Protein AF-A0A2R5EV84-F1 (afdb_monomer_lite)

pLDDT: mean 82.68, std 12.86, range [50.16, 97.56]

InterPro domains:
  IPR026893 Tyrosine/serine-protein phosphatase Iph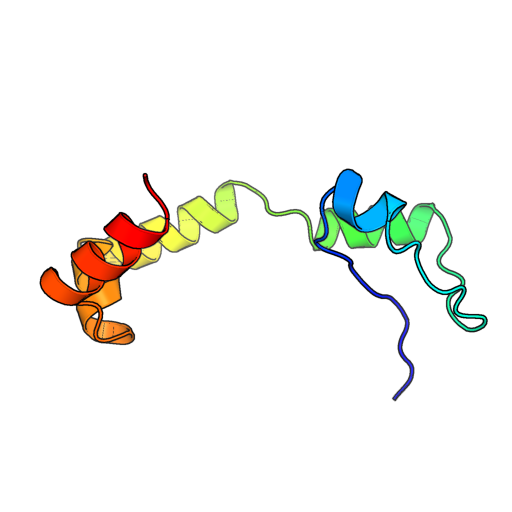P-type [PF13350] (36-84)
  IPR029021 Protein-tyrosine phosphatase-like [G3DSA:3.90.190.10] (27-85)
  IPR029021 Protein-tyrosine phosphatase-like [SSF52799] (24-84)

Radius of gyration: 19.22 Å; chains: 1; bounding box: 33×31×49 Å

Organism: NCBI:txid171404

Secondary structure (DSSP, 8-state):
-----------HHHHHHSPPP--TT----HHHHHHHHHHH---HHHHHHHHHHHHHHHSSHHHHHHHHH---HHHHHHHHHHH--

Foldseek 3Di:
DQDADDDDPDDPVRCVVPPDDDDPRHDQDPVNVVVVCVVPPDDPVVVVVVQVVCCVPQVDPQRVCCVVPVCHPVNVVVVCVVPVD

Structure (mmCIF, N/CA/C/O backbone):
data_AF-A0A2R5EV84-F1
#
_entry.id   AF-A0A2R5EV84-F1
#
loop_
_atom_site.group_PDB
_atom_site.id
_atom_site.type_symbol
_atom_site.label_atom_id
_atom_site.label_alt_id
_atom_site.label_comp_id
_atom_site.label_asym_id
_atom_site.label_entity_id
_atom_site.label_seq_id
_atom_site.pdbx_PDB_ins_code
_atom_site.Cartn_x
_atom_site.Cartn_y
_atom_site.Cartn_z
_atom_site.occupancy
_atom_site.B_iso_or_equiv
_atom_site.auth_seq_id
_atom_site.auth_comp_id
_atom_site.auth_asym_id
_atom_site.auth_atom_id
_atom_site.pdbx_PDB_model_num
ATOM 1 N N . MET A 1 1 ? -3.184 14.201 -27.198 1.00 50.16 1 MET A N 1
ATOM 2 C CA . MET A 1 1 ? -2.711 13.208 -26.210 1.00 50.16 1 MET A CA 1
ATOM 3 C C . MET A 1 1 ? -2.252 11.979 -26.985 1.00 50.16 1 MET A C 1
ATOM 5 O O . MET A 1 1 ? -3.031 11.491 -27.790 1.00 50.16 1 MET A O 1
ATOM 9 N N . LYS A 1 2 ? -0.986 11.563 -26.851 1.00 65.38 2 LYS A N 1
ATOM 10 C CA . LYS A 1 2 ? -0.401 10.409 -27.561 1.00 65.38 2 LYS A CA 1
ATOM 11 C C . LYS A 1 2 ? -0.129 9.327 -26.514 1.00 65.38 2 LYS A C 1
ATOM 13 O O . LYS A 1 2 ? 0.652 9.579 -25.606 1.00 65.38 2 LYS A O 1
ATOM 18 N N . ILE A 1 3 ? -0.823 8.193 -26.592 1.00 60.50 3 ILE A N 1
ATOM 19 C CA . ILE A 1 3 ? -0.617 7.053 -25.685 1.00 60.50 3 ILE A CA 1
ATOM 20 C C . ILE A 1 3 ? 0.623 6.297 -26.170 1.00 60.50 3 ILE A C 1
ATOM 22 O O . ILE A 1 3 ? 0.718 6.000 -27.360 1.00 60.50 3 ILE A O 1
ATOM 26 N N . THR A 1 4 ? 1.581 6.041 -25.277 1.00 57.50 4 THR A N 1
ATOM 27 C CA . THR A 1 4 ? 2.877 5.425 -25.619 1.00 57.50 4 THR A CA 1
ATOM 28 C C . THR A 1 4 ? 3.090 4.049 -25.001 1.00 57.50 4 THR A C 1
ATOM 30 O O . THR A 1 4 ? 3.933 3.325 -25.507 1.00 57.50 4 THR A O 1
ATOM 33 N N . ALA A 1 5 ? 2.344 3.686 -23.956 1.00 63.06 5 ALA A N 1
ATOM 34 C CA . ALA A 1 5 ? 2.409 2.385 -23.293 1.00 63.06 5 ALA A CA 1
ATOM 35 C C . ALA A 1 5 ? 1.045 2.037 -22.674 1.00 63.06 5 ALA A C 1
ATOM 37 O O . ALA A 1 5 ? 0.313 2.938 -22.254 1.00 63.06 5 ALA A O 1
ATOM 38 N N . ILE A 1 6 ? 0.722 0.744 -22.620 1.00 65.38 6 ILE A N 1
ATOM 39 C CA . ILE A 1 6 ? -0.415 0.182 -21.883 1.00 65.38 6 ILE A CA 1
ATOM 40 C C . ILE A 1 6 ? 0.152 -0.918 -20.992 1.00 65.38 6 ILE A C 1
ATOM 42 O O . ILE A 1 6 ? 0.843 -1.801 -21.489 1.00 65.38 6 ILE A O 1
ATOM 46 N N . PHE A 1 7 ? -0.105 -0.823 -19.688 1.00 69.31 7 PHE A N 1
ATOM 47 C CA . PHE A 1 7 ? 0.296 -1.830 -18.712 1.00 69.31 7 PHE A CA 1
ATOM 48 C C . PHE A 1 7 ? -0.919 -2.656 -18.338 1.00 69.31 7 PHE A C 1
ATOM 50 O O . PHE A 1 7 ? -1.948 -2.109 -17.933 1.00 69.31 7 PHE A O 1
ATOM 57 N N . ASP A 1 8 ? -0.777 -3.960 -18.494 1.00 74.00 8 ASP A N 1
ATOM 58 C CA . ASP A 1 8 ? -1.801 -4.930 -18.183 1.00 74.00 8 ASP A CA 1
ATOM 59 C C . ASP A 1 8 ? -1.453 -5.654 -16.878 1.00 74.00 8 ASP A C 1
ATOM 61 O O . ASP A 1 8 ? -0.321 -6.093 -16.686 1.00 74.00 8 ASP A O 1
ATOM 65 N N . TYR A 1 9 ? -2.421 -5.717 -15.964 1.00 74.06 9 TYR A N 1
ATOM 66 C CA . TYR A 1 9 ? -2.285 -6.337 -14.640 1.00 74.06 9 TYR A CA 1
ATOM 67 C C . TYR A 1 9 ? -3.006 -7.689 -14.548 1.00 74.06 9 TYR A C 1
ATOM 69 O O . TYR A 1 9 ? -3.129 -8.233 -13.450 1.00 74.06 9 TYR A O 1
ATOM 77 N N . ARG A 1 10 ? -3.515 -8.203 -15.673 1.00 83.12 10 ARG A N 1
ATOM 78 C CA . ARG A 1 10 ? -4.121 -9.533 -15.766 1.00 83.12 10 ARG A CA 1
ATOM 79 C C . ARG A 1 10 ? -3.100 -10.628 -15.469 1.00 83.12 10 ARG A C 1
ATOM 81 O O . ARG A 1 10 ? -1.910 -10.472 -15.741 1.00 83.12 10 ARG A O 1
ATOM 88 N N . ASP A 1 11 ? -3.576 -11.737 -14.914 1.00 81.31 11 ASP A N 1
ATOM 89 C CA . ASP A 1 11 ? -2.758 -12.942 -14.771 1.00 81.31 11 ASP A CA 1
ATOM 90 C C . ASP A 1 11 ? -2.606 -13.702 -16.107 1.00 81.31 11 ASP A C 1
ATOM 92 O O . ASP A 1 11 ? -3.278 -13.403 -17.100 1.00 81.31 11 ASP A O 1
ATOM 96 N N . ASP A 1 12 ? -1.722 -14.707 -16.136 1.00 83.25 12 ASP A N 1
ATOM 97 C CA . ASP A 1 12 ? -1.434 -15.490 -17.346 1.00 83.25 12 ASP A CA 1
ATOM 98 C C . ASP A 1 12 ? -2.707 -16.124 -17.950 1.00 83.25 12 ASP A C 1
ATOM 100 O O . ASP A 1 12 ? -2.878 -16.153 -19.170 1.00 83.25 12 ASP A O 1
ATOM 104 N N . GLN A 1 13 ? -3.647 -16.590 -17.115 1.00 82.31 13 GLN A N 1
ATOM 105 C CA . GLN A 1 13 ? -4.881 -17.228 -17.590 1.00 82.31 13 GLN A CA 1
ATOM 106 C C . GLN A 1 13 ? -5.871 -16.218 -18.179 1.00 82.31 13 GLN A C 1
ATOM 108 O O . GLN A 1 13 ? -6.609 -16.534 -19.119 1.00 82.31 13 GLN A O 1
ATOM 113 N N . GLU A 1 14 ? -5.952 -15.025 -17.599 1.00 82.38 14 GLU A N 1
ATOM 114 C CA . GLU A 1 14 ? -6.776 -13.924 -18.090 1.00 82.38 14 GLU A CA 1
ATOM 115 C C . GLU A 1 14 ? -6.242 -13.380 -19.422 1.00 82.38 14 GLU A C 1
ATOM 117 O O . GLU A 1 14 ? -7.031 -13.144 -20.344 1.00 82.38 14 GLU A O 1
ATOM 122 N N . ALA A 1 15 ? -4.918 -13.254 -19.549 1.00 81.56 15 ALA A N 1
ATOM 123 C CA . ALA A 1 15 ? -4.244 -12.805 -20.764 1.00 81.56 15 ALA A CA 1
ATOM 124 C C . ALA A 1 15 ? -4.407 -13.804 -21.924 1.00 81.56 15 ALA A C 1
ATOM 126 O O . ALA A 1 15 ? -4.707 -13.405 -23.049 1.00 81.56 15 ALA A O 1
ATOM 127 N N . GLU A 1 16 ? -4.307 -15.111 -21.660 1.00 84.69 16 GLU A N 1
ATOM 128 C CA . GLU A 1 16 ? -4.540 -16.151 -22.675 1.00 84.69 16 GLU A CA 1
ATOM 129 C C . GLU A 1 16 ? -5.970 -16.121 -23.234 1.00 84.69 16 GLU A C 1
ATOM 131 O O . GLU A 1 16 ? -6.189 -16.295 -24.436 1.00 84.69 16 GLU A O 1
ATOM 136 N N . LYS A 1 17 ? -6.965 -15.895 -22.367 1.00 87.12 17 LYS A N 1
ATOM 137 C CA . LYS A 1 17 ? -8.381 -15.833 -22.768 1.00 87.12 17 LYS A CA 1
ATOM 138 C C . LYS A 1 17 ? -8.726 -14.541 -23.501 1.00 87.12 17 LYS A C 1
ATOM 140 O O . LYS A 1 17 ? -9.686 -14.524 -24.273 1.00 87.12 17 LYS A O 1
ATOM 145 N N . GLN A 1 18 ? -7.994 -13.464 -23.234 1.00 82.12 18 GLN A N 1
ATOM 146 C CA . GLN A 1 18 ? -8.213 -12.147 -23.820 1.00 82.12 18 GLN A CA 1
ATOM 147 C C . GLN A 1 18 ? -6.873 -11.549 -24.266 1.00 82.12 18 GLN A C 1
ATOM 149 O O . GLN A 1 18 ? -6.346 -10.668 -23.590 1.00 82.12 18 GLN A O 1
ATOM 154 N N . PRO A 1 19 ? -6.316 -12.005 -25.399 1.00 77.56 19 PRO A N 1
ATOM 155 C CA . PRO A 1 19 ? -5.004 -11.558 -25.843 1.00 77.56 19 PRO A CA 1
ATOM 156 C C . PRO A 1 19 ? -4.985 -10.053 -26.117 1.00 77.56 19 PRO A C 1
ATOM 158 O O . PRO A 1 19 ? -6.005 -9.456 -26.479 1.00 77.56 19 PRO A O 1
ATOM 161 N N . ASP A 1 20 ? -3.806 -9.451 -25.968 1.00 72.19 20 ASP A N 1
ATOM 162 C CA . ASP A 1 20 ? -3.634 -8.017 -26.166 1.00 72.19 20 ASP A CA 1
ATOM 163 C C . ASP A 1 20 ? -4.035 -7.579 -27.581 1.00 72.19 20 ASP A C 1
ATOM 165 O O . ASP A 1 20 ? -3.634 -8.195 -28.578 1.00 72.19 20 ASP A O 1
ATOM 169 N N . PRO A 1 21 ? -4.807 -6.487 -27.710 1.00 74.06 21 PRO A N 1
ATOM 170 C CA . PRO A 1 21 ? -5.078 -5.909 -29.011 1.00 74.06 21 PRO A CA 1
ATOM 171 C C . PRO A 1 21 ? -3.787 -5.320 -29.593 1.00 74.06 21 PRO A C 1
ATOM 173 O O . PRO A 1 21 ? -3.077 -4.557 -28.939 1.00 74.06 21 PRO A O 1
ATOM 176 N N . VAL A 1 22 ? -3.504 -5.612 -30.864 1.00 69.38 22 VAL A N 1
ATOM 177 C CA . VAL A 1 22 ? -2.374 -4.998 -31.577 1.00 69.38 22 VAL A CA 1
ATOM 178 C C . VAL A 1 22 ? -2.657 -3.506 -31.771 1.00 69.38 22 VAL A C 1
ATOM 180 O O . VAL A 1 22 ? -3.580 -3.138 -32.499 1.00 69.38 22 VAL A O 1
ATOM 183 N N . ILE A 1 23 ? -1.859 -2.635 -31.145 1.00 68.44 23 ILE A N 1
ATOM 184 C CA . ILE A 1 23 ? -1.982 -1.175 -31.279 1.00 68.44 23 ILE A CA 1
ATOM 185 C C . ILE A 1 23 ? -0.884 -0.655 -32.222 1.00 68.44 23 ILE A C 1
ATOM 187 O O . ILE A 1 23 ? 0.275 -0.574 -31.818 1.00 68.44 23 ILE A O 1
ATOM 191 N N . PRO A 1 24 ? -1.215 -0.222 -33.456 1.00 64.50 24 PRO A N 1
ATOM 192 C CA . PRO A 1 24 ? -0.222 0.119 -34.487 1.00 64.50 24 PRO A CA 1
ATOM 193 C C . PRO A 1 24 ? 0.726 1.281 -34.145 1.00 64.50 24 PRO A C 1
ATOM 195 O O . PRO A 1 24 ? 1.737 1.470 -34.814 1.00 64.50 24 PRO A O 1
ATOM 198 N N . ALA A 1 25 ? 0.380 2.108 -33.155 1.00 64.56 25 ALA A N 1
ATOM 199 C CA . ALA A 1 25 ? 1.114 3.324 -32.800 1.00 64.56 25 ALA A CA 1
ATOM 200 C C . ALA A 1 25 ? 2.140 3.132 -31.667 1.00 64.56 25 ALA A C 1
ATOM 202 O O . ALA A 1 25 ? 2.849 4.084 -31.330 1.00 64.56 25 ALA A O 1
ATOM 203 N N . VAL A 1 26 ? 2.203 1.939 -31.070 1.00 60.41 26 VAL A N 1
ATOM 204 C CA . VAL A 1 26 ? 3.103 1.619 -29.959 1.00 60.41 26 VAL A CA 1
ATOM 205 C C . VAL A 1 26 ? 4.269 0.803 -30.515 1.00 60.41 26 VAL A C 1
ATOM 207 O O . VAL A 1 26 ? 4.105 -0.351 -30.888 1.00 60.41 26 VAL A O 1
ATOM 210 N N . ASN A 1 27 ? 5.441 1.431 -30.607 1.00 64.81 27 ASN A N 1
ATOM 211 C CA . ASN A 1 27 ? 6.696 0.789 -30.993 1.00 64.81 27 ASN A CA 1
ATOM 212 C C . ASN A 1 27 ? 7.734 1.132 -29.919 1.00 64.81 27 ASN A C 1
ATOM 214 O O . ASN A 1 27 ? 8.465 2.116 -30.043 1.00 64.81 27 ASN A O 1
ATOM 218 N N . ILE A 1 28 ? 7.685 0.399 -28.807 1.00 64.38 28 ILE A N 1
ATOM 219 C CA . ILE A 1 28 ? 8.663 0.499 -27.722 1.00 64.38 28 ILE A CA 1
ATOM 220 C C . ILE A 1 28 ? 9.733 -0.547 -28.025 1.00 64.38 28 ILE A C 1
ATOM 222 O O . ILE A 1 28 ? 9.408 -1.720 -28.190 1.00 64.38 28 ILE A O 1
ATOM 226 N N . SER A 1 29 ? 10.989 -0.132 -28.145 1.00 72.06 29 SER A N 1
ATOM 227 C CA . SER A 1 29 ? 12.106 -1.067 -28.274 1.00 72.06 29 SER A CA 1
ATOM 228 C C . SER A 1 29 ? 12.391 -1.754 -26.932 1.00 72.06 29 SER A C 1
ATOM 230 O O . SER A 1 29 ? 12.080 -1.205 -25.875 1.00 72.06 29 SER A O 1
ATOM 232 N N . GLU A 1 30 ? 12.965 -2.959 -26.962 1.00 69.25 30 GLU A N 1
ATOM 233 C CA . GLU A 1 30 ? 13.210 -3.771 -25.755 1.00 69.25 30 GLU A CA 1
ATOM 234 C C . GLU A 1 30 ? 14.006 -3.013 -24.671 1.00 69.25 30 GLU A C 1
ATOM 236 O O . GLU A 1 30 ? 13.662 -3.077 -23.496 1.00 69.25 30 GLU A O 1
ATOM 241 N N . ASP A 1 31 ? 14.988 -2.193 -25.057 1.00 72.75 31 ASP A N 1
ATOM 242 C CA . ASP A 1 31 ? 15.786 -1.354 -24.145 1.00 72.75 31 ASP A CA 1
ATOM 243 C C . ASP A 1 31 ? 14.957 -0.276 -23.420 1.00 72.75 31 ASP A C 1
ATOM 245 O O . ASP A 1 31 ? 15.188 0.040 -22.248 1.00 72.75 31 ASP A O 1
ATOM 249 N N . GLN A 1 32 ? 13.975 0.299 -24.117 1.00 70.69 32 GLN A N 1
ATOM 250 C CA . GLN A 1 32 ? 13.064 1.282 -23.541 1.00 70.69 32 GLN A CA 1
ATOM 251 C C . GLN A 1 32 ? 12.094 0.589 -22.587 1.00 70.69 32 GLN A C 1
ATOM 253 O O . GLN A 1 32 ? 11.804 1.132 -21.522 1.00 70.69 32 GLN A O 1
ATOM 258 N N . LEU A 1 33 ? 11.632 -0.615 -22.940 1.00 72.81 33 LEU A N 1
ATOM 259 C CA . LEU A 1 33 ? 10.756 -1.415 -22.091 1.00 72.81 33 LEU A CA 1
ATOM 260 C C . LEU A 1 33 ? 11.435 -1.747 -20.760 1.00 72.81 33 LEU A C 1
ATOM 262 O O . LEU A 1 33 ? 10.843 -1.478 -19.721 1.00 72.81 33 LEU A O 1
ATOM 266 N N . ASP A 1 34 ? 12.684 -2.216 -20.774 1.00 76.19 34 ASP A N 1
ATOM 267 C CA . ASP A 1 34 ? 13.447 -2.504 -19.550 1.00 76.19 34 ASP A CA 1
ATOM 268 C C . ASP A 1 34 ? 13.613 -1.259 -18.671 1.00 76.19 34 ASP A C 1
ATOM 270 O O . ASP A 1 34 ? 13.385 -1.304 -17.462 1.00 76.19 34 ASP A O 1
ATOM 274 N N . THR A 1 35 ? 13.915 -0.112 -19.283 1.00 74.44 35 THR A N 1
ATOM 275 C CA . THR A 1 35 ? 14.039 1.165 -18.564 1.00 74.44 35 THR A CA 1
ATOM 276 C C . THR A 1 35 ? 12.716 1.575 -17.902 1.00 74.44 35 THR A C 1
ATOM 278 O O . THR A 1 35 ? 12.704 2.030 -16.754 1.00 74.44 35 THR A O 1
ATOM 281 N N . TYR A 1 36 ? 11.585 1.407 -18.596 1.00 72.12 36 TYR A N 1
ATOM 282 C CA . TYR A 1 36 ? 10.259 1.665 -18.028 1.00 72.12 36 TYR A CA 1
ATOM 283 C C . TYR A 1 36 ? 9.902 0.664 -16.930 1.00 72.12 36 TYR A C 1
ATOM 285 O O . TYR A 1 36 ? 9.358 1.064 -15.899 1.00 72.12 36 TYR A O 1
ATOM 293 N N . MET A 1 37 ? 10.229 -0.612 -17.125 1.00 70.62 37 MET A N 1
ATOM 294 C CA . MET A 1 37 ? 9.990 -1.657 -16.139 1.00 70.62 37 MET A CA 1
ATOM 295 C C . MET A 1 37 ? 10.791 -1.401 -14.867 1.00 70.62 37 MET A C 1
ATOM 297 O O . MET A 1 37 ? 10.216 -1.488 -13.790 1.00 70.62 37 MET A O 1
ATOM 301 N N . ASP A 1 38 ? 12.055 -0.989 -14.959 1.00 75.75 38 ASP A N 1
ATOM 302 C CA . ASP A 1 38 ? 12.872 -0.626 -13.796 1.00 75.75 38 ASP A CA 1
ATOM 303 C C . ASP A 1 38 ? 12.371 0.633 -13.076 1.00 75.75 38 ASP A C 1
ATOM 305 O O . ASP A 1 38 ? 12.438 0.709 -11.846 1.00 75.75 38 ASP A O 1
ATOM 309 N N . LEU A 1 39 ? 11.831 1.607 -13.816 1.00 70.62 39 LEU A N 1
ATOM 310 C CA . LEU A 1 39 ? 11.236 2.814 -13.238 1.00 70.62 39 LEU A CA 1
ATOM 311 C C . LEU A 1 39 ? 9.943 2.510 -12.463 1.00 70.62 39 LEU A C 1
ATOM 313 O O . LEU A 1 39 ? 9.681 3.133 -11.435 1.00 70.62 39 LEU A O 1
ATOM 317 N N . ILE A 1 40 ? 9.134 1.575 -12.967 1.00 71.25 40 ILE A N 1
ATOM 318 C CA . ILE A 1 40 ? 7.811 1.224 -12.422 1.00 71.25 40 ILE A CA 1
ATOM 319 C C . ILE A 1 40 ? 7.904 0.041 -11.445 1.00 71.25 40 ILE A C 1
ATOM 321 O O . ILE A 1 40 ? 6.962 -0.235 -10.698 1.00 71.25 40 ILE A O 1
ATOM 325 N N . LYS A 1 41 ? 9.056 -0.639 -11.393 1.00 73.94 41 LYS A N 1
ATOM 326 C CA . LYS A 1 41 ? 9.296 -1.768 -10.500 1.00 73.94 41 LYS A CA 1
ATOM 327 C C . LYS A 1 41 ? 9.044 -1.352 -9.062 1.00 73.94 41 LYS A C 1
ATOM 329 O O . LYS A 1 41 ? 9.726 -0.4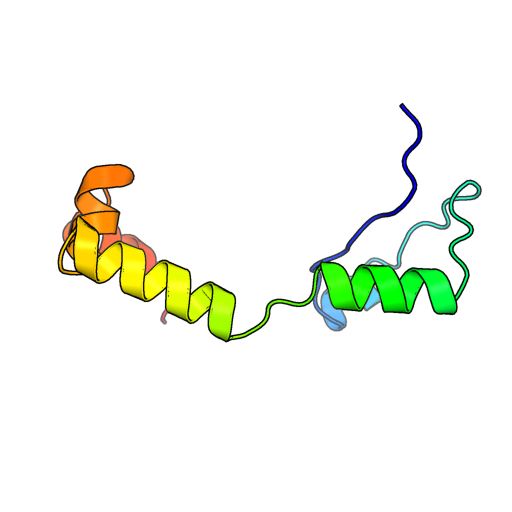89 -8.504 1.00 73.94 41 LYS A O 1
ATOM 334 N N . LEU A 1 42 ? 8.086 -2.027 -8.438 1.00 73.31 42 LEU A N 1
ATOM 335 C CA . LEU A 1 42 ? 7.838 -1.877 -7.018 1.00 73.31 42 LEU A CA 1
ATOM 336 C C . LEU A 1 42 ? 9.060 -2.403 -6.260 1.00 73.31 42 LEU A C 1
ATOM 338 O O . LEU A 1 42 ? 9.292 -3.609 -6.169 1.00 73.31 42 LEU A O 1
ATOM 342 N N . ARG A 1 43 ? 9.875 -1.481 -5.752 1.00 81.56 43 ARG A N 1
ATOM 343 C CA . ARG A 1 43 ? 11.005 -1.806 -4.885 1.00 81.56 43 ARG A CA 1
ATOM 344 C C . ARG A 1 43 ? 10.530 -1.872 -3.438 1.00 81.56 43 ARG A C 1
ATOM 346 O O . ARG A 1 43 ? 9.684 -1.076 -3.024 1.00 81.56 43 ARG A O 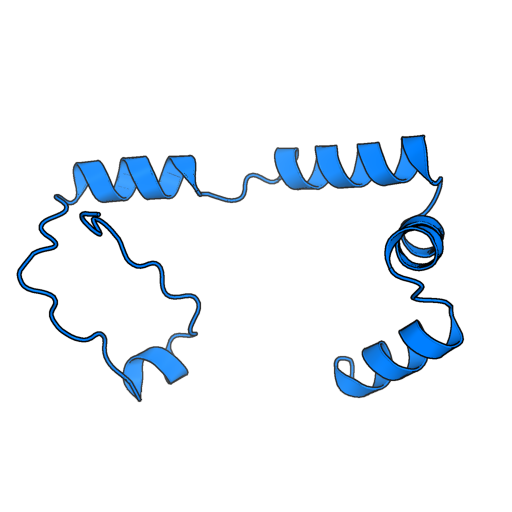1
ATOM 353 N N . ARG A 1 44 ? 11.058 -2.832 -2.677 1.00 83.12 44 ARG A N 1
ATOM 354 C CA . ARG A 1 44 ? 10.638 -3.107 -1.293 1.00 83.12 44 ARG A CA 1
ATOM 355 C C . ARG A 1 44 ? 10.723 -1.858 -0.417 1.00 83.12 44 ARG A C 1
ATOM 357 O O . ARG A 1 44 ? 9.815 -1.596 0.362 1.00 83.12 44 ARG A O 1
ATOM 364 N N . GLU A 1 45 ? 11.767 -1.069 -0.612 1.00 87.31 45 GLU A N 1
ATOM 365 C CA . GLU A 1 45 ? 12.089 0.137 0.144 1.00 87.31 45 GLU A CA 1
ATOM 366 C C . GLU A 1 45 ? 10.976 1.190 0.040 1.00 87.31 45 GLU A C 1
ATOM 368 O O . GLU A 1 45 ? 10.752 1.954 0.975 1.00 87.31 45 GLU A O 1
ATOM 373 N N . PHE A 1 46 ? 10.236 1.223 -1.076 1.00 89.00 46 PHE A N 1
ATOM 374 C CA . PHE A 1 46 ? 9.089 2.118 -1.217 1.00 89.00 46 PHE A CA 1
ATOM 375 C C . PHE A 1 46 ? 7.919 1.688 -0.332 1.00 89.00 46 PHE A C 1
ATOM 377 O O . PHE A 1 46 ? 7.315 2.532 0.325 1.00 89.00 46 PHE A O 1
ATOM 384 N N . LEU A 1 47 ? 7.618 0.387 -0.276 1.00 89.75 47 LEU A N 1
ATOM 385 C CA . LEU A 1 47 ? 6.592 -0.132 0.631 1.00 89.75 47 LEU A CA 1
ATOM 386 C C . LEU A 1 47 ? 7.005 0.060 2.092 1.00 89.75 47 LEU A C 1
ATOM 388 O O . LEU A 1 47 ? 6.187 0.487 2.899 1.00 89.75 47 LEU A O 1
ATOM 392 N N . GLU A 1 48 ? 8.270 -0.192 2.426 1.00 92.44 48 GLU A N 1
ATOM 393 C CA . GLU A 1 48 ? 8.805 0.046 3.771 1.00 92.44 48 GLU A CA 1
ATOM 394 C C . GLU A 1 48 ? 8.680 1.519 4.178 1.00 92.44 48 GLU A C 1
ATOM 396 O O . GLU A 1 48 ? 8.228 1.809 5.284 1.00 92.44 48 GLU A O 1
ATOM 401 N N . ALA A 1 49 ? 8.997 2.455 3.278 1.00 94.19 49 ALA A N 1
ATOM 402 C CA . ALA A 1 49 ? 8.822 3.883 3.529 1.00 94.19 49 ALA A CA 1
ATOM 403 C C . ALA A 1 49 ? 7.348 4.257 3.760 1.00 94.19 49 ALA A C 1
ATOM 405 O O . ALA A 1 49 ? 7.048 5.036 4.665 1.00 94.19 49 ALA A O 1
ATOM 406 N N . VAL A 1 50 ? 6.423 3.681 2.984 1.00 93.44 50 VAL A N 1
ATOM 407 C CA . VAL A 1 50 ? 4.979 3.882 3.182 1.00 93.44 50 VAL A CA 1
ATOM 408 C C . VAL A 1 50 ? 4.541 3.352 4.546 1.00 93.44 50 VAL A C 1
ATOM 410 O O . VAL A 1 50 ? 3.896 4.083 5.296 1.00 93.44 50 VAL A O 1
ATOM 413 N N . PHE A 1 51 ? 4.918 2.124 4.912 1.00 94.50 51 PHE A N 1
ATOM 414 C CA . PHE A 1 51 ? 4.553 1.555 6.212 1.00 94.50 51 PHE A CA 1
ATOM 415 C C . PHE A 1 51 ? 5.171 2.330 7.380 1.00 94.50 51 PHE A C 1
ATOM 417 O O . PHE A 1 51 ? 4.472 2.595 8.355 1.00 94.50 51 PHE A O 1
ATOM 424 N N . GLY 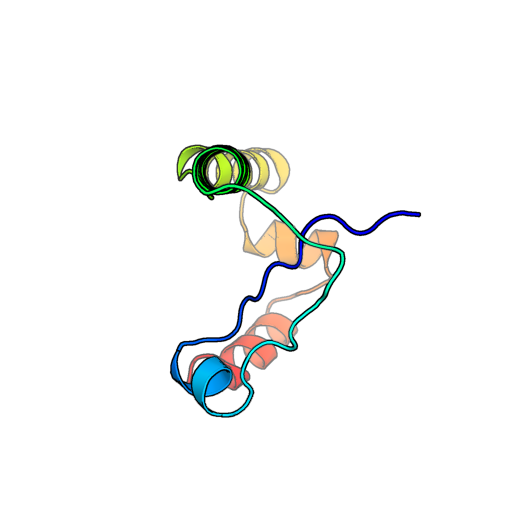A 1 52 ? 6.419 2.788 7.255 1.00 95.88 52 GLY A N 1
ATOM 425 C CA . GLY A 1 52 ? 7.042 3.669 8.244 1.00 95.88 52 GLY A CA 1
ATOM 426 C C . GLY A 1 52 ? 6.329 5.022 8.365 1.00 95.88 52 GLY A C 1
ATOM 427 O O . GLY A 1 52 ? 6.144 5.540 9.468 1.00 95.88 52 GLY A O 1
ATOM 428 N N . SER A 1 53 ? 5.855 5.590 7.251 1.00 96.44 53 SER A N 1
ATOM 429 C CA . SER A 1 53 ? 5.038 6.810 7.272 1.00 96.44 53 SER A CA 1
ATOM 430 C C . SER A 1 53 ? 3.690 6.581 7.961 1.00 96.44 53 SER A C 1
ATOM 432 O O . SER A 1 53 ? 3.236 7.440 8.717 1.00 96.44 53 SER A O 1
ATOM 434 N N . ILE A 1 54 ? 3.054 5.430 7.726 1.00 97.19 54 ILE A N 1
ATOM 435 C CA . ILE A 1 54 ? 1.798 5.051 8.385 1.00 97.19 54 ILE A CA 1
ATOM 436 C C . ILE A 1 54 ? 2.006 4.902 9.894 1.00 97.19 54 ILE A C 1
ATOM 438 O O . ILE A 1 54 ? 1.249 5.479 10.670 1.00 97.19 54 ILE A O 1
ATOM 442 N N . GLU A 1 55 ? 3.040 4.177 10.317 1.00 96.38 55 GLU A N 1
ATOM 443 C CA . GLU A 1 55 ? 3.351 3.970 11.734 1.00 96.38 55 GLU A CA 1
ATOM 444 C C . GLU A 1 55 ? 3.676 5.296 12.438 1.00 96.38 55 GLU A C 1
ATOM 446 O O . GLU A 1 55 ? 3.120 5.592 13.490 1.00 96.38 55 GLU A O 1
ATOM 451 N N . SER A 1 56 ? 4.502 6.149 11.831 1.00 97.25 56 SER A N 1
ATOM 452 C CA . SER A 1 56 ? 4.859 7.451 12.417 1.00 97.25 56 SER A CA 1
ATOM 453 C C . SER A 1 56 ? 3.705 8.459 12.473 1.00 97.25 56 SER A C 1
ATOM 455 O O . SER A 1 56 ? 3.683 9.294 13.376 1.00 97.25 56 SER A O 1
ATOM 457 N N . THR A 1 57 ? 2.749 8.393 11.540 1.00 97.56 57 THR A N 1
ATOM 458 C CA . THR A 1 57 ? 1.632 9.355 11.459 1.00 97.56 57 THR A CA 1
ATOM 459 C C . THR A 1 57 ? 0.398 8.887 12.232 1.00 97.56 57 THR A C 1
ATOM 461 O O . THR A 1 57 ? -0.237 9.686 12.916 1.00 97.56 57 THR A O 1
ATOM 464 N N . TYR A 1 58 ? 0.063 7.597 12.149 1.00 97.00 58 TYR A N 1
ATOM 465 C CA . TYR A 1 58 ? -1.181 7.025 12.686 1.00 97.00 58 TYR A CA 1
ATOM 466 C C . TYR A 1 58 ? -0.944 5.972 13.781 1.00 97.00 58 TYR A C 1
ATOM 468 O O . TYR A 1 58 ? -1.893 5.514 14.416 1.00 97.00 58 TYR A O 1
ATOM 476 N N . GLY A 1 59 ? 0.298 5.531 13.999 1.00 96.56 59 GLY A N 1
ATOM 477 C CA . GLY A 1 59 ? 0.661 4.479 14.956 1.00 96.56 59 GLY A CA 1
ATOM 478 C C . GLY A 1 59 ? 0.399 3.060 14.448 1.00 96.56 59 GLY A C 1
ATOM 479 O O . GLY A 1 59 ? 1.232 2.179 14.629 1.00 96.56 59 GLY A O 1
ATOM 480 N N . THR A 1 60 ? -0.738 2.817 13.792 1.00 96.12 60 THR A N 1
ATOM 481 C CA . THR A 1 60 ? -1.088 1.500 13.233 1.00 96.12 60 THR A CA 1
ATOM 482 C C . THR A 1 60 ? -1.756 1.622 11.867 1.00 96.12 60 THR A C 1
ATOM 484 O O . THR A 1 60 ? -2.383 2.635 11.552 1.00 96.12 60 THR A O 1
ATOM 487 N N . ILE A 1 61 ? -1.674 0.556 11.064 1.00 94.88 61 ILE A N 1
ATOM 488 C CA . ILE A 1 61 ? -2.407 0.458 9.791 1.00 94.88 61 ILE A CA 1
ATOM 489 C C . ILE A 1 61 ? -3.917 0.559 10.032 1.00 94.88 61 ILE A C 1
ATOM 491 O O . ILE A 1 61 ? -4.606 1.253 9.292 1.00 94.88 61 ILE A O 1
ATOM 495 N N . ASP A 1 62 ? -4.422 -0.073 11.091 1.00 96.38 62 ASP A N 1
ATOM 496 C CA . ASP A 1 62 ? -5.836 -0.031 11.463 1.00 96.38 62 ASP A CA 1
ATOM 497 C C . ASP A 1 62 ? -6.331 1.399 11.718 1.00 96.38 62 ASP A C 1
ATOM 499 O O . ASP A 1 62 ? -7.404 1.765 11.237 1.00 96.38 62 ASP A O 1
ATOM 503 N N . ALA A 1 63 ? -5.535 2.219 12.411 1.00 96.62 63 ALA A N 1
ATOM 504 C CA . ALA A 1 63 ? -5.848 3.627 12.647 1.00 96.62 63 ALA A CA 1
ATOM 505 C C . ALA A 1 63 ? -5.833 4.451 11.349 1.00 96.62 63 ALA A C 1
ATOM 507 O O . ALA A 1 63 ? -6.725 5.266 11.136 1.00 96.62 63 ALA A O 1
ATOM 508 N N . CYS A 1 64 ? -4.872 4.203 10.452 1.00 97.19 64 CYS A N 1
ATOM 509 C CA . CYS A 1 64 ? -4.828 4.837 9.130 1.00 97.19 64 CYS A CA 1
ATOM 510 C C . CYS A 1 64 ? -6.067 4.486 8.288 1.00 97.19 64 CYS A C 1
ATOM 512 O O . CYS A 1 64 ? -6.724 5.370 7.739 1.00 97.19 64 CYS A O 1
ATOM 514 N N . LEU A 1 65 ? -6.435 3.202 8.239 1.00 96.44 65 LEU A N 1
ATOM 515 C CA . LEU A 1 65 ? -7.612 2.727 7.511 1.00 96.44 65 LEU A CA 1
ATOM 516 C C . LEU A 1 65 ? -8.908 3.343 8.045 1.00 96.44 65 LEU A C 1
ATOM 518 O O . LEU A 1 65 ? -9.780 3.741 7.270 1.00 96.44 65 LEU A O 1
ATOM 522 N N . GLU A 1 66 ? -9.038 3.448 9.363 1.00 97.44 66 GLU A N 1
ATOM 523 C CA . GLU A 1 66 ? -10.210 4.051 9.984 1.00 97.44 66 GLU A CA 1
ATOM 524 C C . GLU A 1 66 ? -10.271 5.566 9.755 1.00 97.44 66 GLU A C 1
ATOM 526 O O . GLU A 1 66 ? -11.322 6.076 9.371 1.00 97.44 66 GLU A O 1
ATOM 531 N N . GLN A 1 67 ? -9.152 6.277 9.917 1.00 96.31 67 GLN A N 1
ATOM 532 C CA . GLN A 1 67 ? -9.110 7.736 9.821 1.00 96.31 67 GLN A CA 1
ATOM 533 C C . GLN A 1 67 ? -9.252 8.254 8.383 1.00 96.31 67 GLN A C 1
ATOM 535 O O . GLN A 1 67 ? -10.042 9.165 8.146 1.00 96.31 67 GLN A O 1
ATOM 540 N N . GLU A 1 68 ? -8.512 7.692 7.425 1.00 96.44 68 GLU A N 1
ATOM 541 C CA . GLU A 1 68 ? -8.476 8.207 6.046 1.00 96.44 68 GLU A CA 1
ATOM 542 C C . GLU A 1 68 ? -9.589 7.623 5.169 1.00 96.44 68 GLU A C 1
ATOM 544 O O . GLU A 1 68 ? -10.086 8.279 4.253 1.00 96.44 68 GLU A O 1
ATOM 549 N N . PHE A 1 69 ? -10.010 6.388 5.451 1.00 94.56 69 PHE A N 1
ATOM 550 C CA . PHE A 1 69 ? -10.939 5.649 4.590 1.00 94.56 69 PHE A CA 1
ATOM 551 C C . PHE A 1 69 ? -12.255 5.287 5.286 1.00 94.56 69 PHE A C 1
ATOM 553 O O . PHE A 1 69 ? -13.142 4.705 4.659 1.00 94.56 69 PHE A O 1
ATOM 560 N N . GLY A 1 70 ? -12.410 5.603 6.578 1.00 95.81 70 GLY A N 1
ATOM 561 C CA . GLY A 1 70 ? -13.591 5.222 7.352 1.00 95.81 70 GLY A CA 1
ATOM 562 C C . GLY A 1 70 ? -13.743 3.706 7.503 1.00 95.81 70 GLY A C 1
ATOM 563 O O . GLY A 1 70 ? -14.855 3.222 7.729 1.00 95.81 70 GLY A O 1
ATOM 564 N N . LEU A 1 71 ? -12.665 2.938 7.319 1.00 95.88 71 LEU A N 1
ATOM 565 C CA . LEU A 1 71 ? -12.652 1.484 7.450 1.00 95.88 71 LEU A CA 1
ATOM 566 C C . LEU A 1 71 ? -12.426 1.105 8.912 1.00 95.88 71 LEU A C 1
ATOM 568 O O . LEU A 1 71 ? -11.338 0.681 9.293 1.00 95.88 71 LEU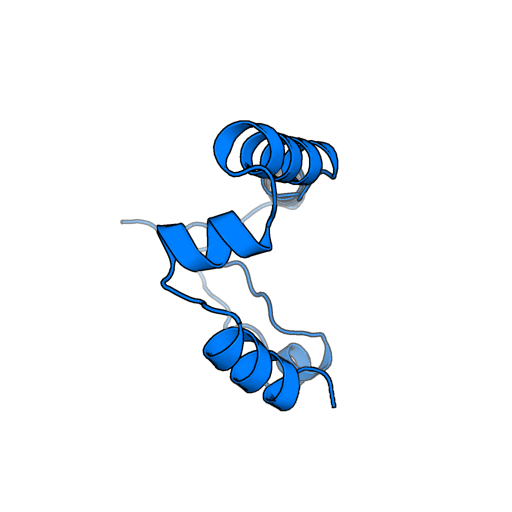 A O 1
ATOM 572 N N . ASP A 1 72 ? -13.474 1.256 9.716 1.00 96.44 72 ASP A N 1
ATOM 573 C CA . ASP A 1 72 ? -13.532 0.761 11.093 1.00 96.44 72 ASP A CA 1
ATOM 574 C C . ASP A 1 72 ? -13.464 -0.779 11.168 1.00 96.44 72 ASP A C 1
ATOM 576 O O . ASP A 1 72 ? -13.531 -1.489 10.159 1.00 96.44 72 ASP A O 1
ATOM 580 N N . ALA A 1 73 ? -13.344 -1.314 12.384 1.00 95.88 73 ALA A N 1
ATOM 581 C CA . ALA A 1 73 ? -13.221 -2.753 12.614 1.00 95.88 73 ALA A CA 1
ATOM 582 C C . ALA A 1 73 ? -14.378 -3.582 12.015 1.00 95.88 73 ALA A C 1
ATOM 584 O O . ALA A 1 73 ? -14.142 -4.668 11.481 1.00 95.88 73 ALA A O 1
ATOM 585 N N . GLU A 1 74 ? -15.620 -3.084 12.055 1.00 96.56 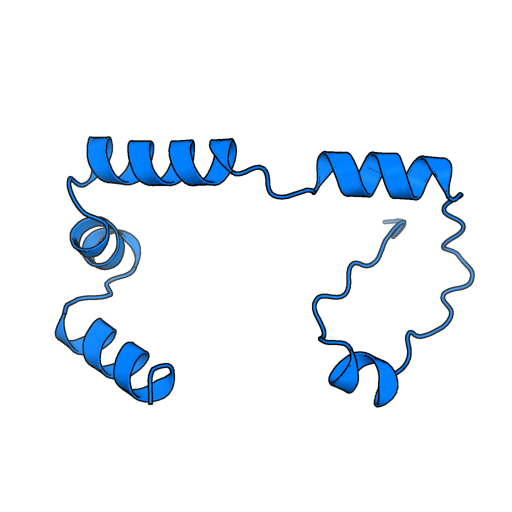74 GLU A N 1
ATOM 586 C CA . GLU A 1 74 ? -16.783 -3.801 11.516 1.00 96.56 74 GLU A CA 1
ATOM 587 C C . GLU A 1 74 ? -16.722 -3.870 9.984 1.00 96.56 74 GLU A C 1
ATOM 589 O O . GLU A 1 74 ? -16.954 -4.921 9.377 1.00 96.56 74 GLU A O 1
ATOM 594 N N . ARG A 1 75 ? -16.379 -2.752 9.338 1.00 96.00 75 ARG A N 1
ATOM 595 C CA . ARG A 1 75 ? -16.229 -2.670 7.882 1.00 96.00 75 ARG A CA 1
ATOM 596 C C . ARG A 1 75 ? -15.030 -3.481 7.402 1.00 96.00 75 ARG A C 1
ATOM 598 O O . ARG A 1 75 ? -15.169 -4.204 6.414 1.00 96.00 75 ARG A O 1
ATOM 605 N N . ARG A 1 76 ? -13.901 -3.450 8.124 1.00 95.25 76 ARG A N 1
ATOM 606 C CA . ARG A 1 76 ? -12.736 -4.306 7.835 1.00 95.25 76 ARG A CA 1
ATOM 607 C C . ARG A 1 76 ? -13.106 -5.785 7.905 1.00 95.25 76 ARG A C 1
ATOM 609 O O . ARG A 1 76 ? -12.800 -6.512 6.966 1.00 95.25 76 ARG A O 1
ATOM 616 N N . ALA A 1 77 ? -13.845 -6.215 8.930 1.00 95.06 77 ALA A N 1
ATOM 617 C CA . ALA A 1 77 ? -14.290 -7.604 9.050 1.00 95.06 77 ALA A CA 1
ATOM 618 C C . ALA A 1 77 ? -15.171 -8.054 7.867 1.00 95.06 77 ALA A C 1
ATOM 620 O O . ALA A 1 77 ? -15.044 -9.184 7.392 1.00 95.06 77 ALA A O 1
ATOM 621 N N . LYS A 1 78 ? -16.036 -7.172 7.342 1.00 95.19 78 LYS A N 1
ATOM 622 C CA . LYS A 1 78 ? -16.854 -7.465 6.147 1.00 95.19 78 LYS A CA 1
ATOM 623 C C . LYS A 1 78 ? -15.997 -7.667 4.899 1.00 95.19 78 LYS A C 1
ATOM 625 O O . LYS A 1 78 ? -16.226 -8.628 4.168 1.00 95.19 78 LYS A O 1
ATOM 630 N N . VAL A 1 79 ? -15.017 -6.791 4.672 1.00 93.31 79 VAL A N 1
ATOM 631 C CA . VAL A 1 79 ? -14.087 -6.896 3.535 1.00 93.31 79 VAL A CA 1
ATOM 632 C C . VAL A 1 79 ? -13.235 -8.159 3.664 1.00 93.31 79 VAL A C 1
ATOM 634 O O . VAL A 1 79 ? -13.177 -8.957 2.735 1.00 93.31 79 VAL A O 1
ATOM 637 N N . GLN A 1 80 ? -12.646 -8.401 4.836 1.00 92.56 80 GLN A N 1
ATOM 638 C CA . GLN A 1 80 ? -11.834 -9.590 5.103 1.00 92.56 80 GLN A CA 1
ATOM 639 C C . GLN A 1 80 ? -12.612 -10.881 4.850 1.00 92.56 80 GLN A C 1
ATOM 641 O O . GLN A 1 80 ? -12.119 -11.755 4.148 1.00 92.56 80 GLN A O 1
ATOM 646 N N . LYS A 1 81 ? -13.859 -10.979 5.327 1.00 94.12 81 LYS A N 1
ATOM 647 C CA . LYS A 1 81 ? -14.715 -12.144 5.070 1.00 94.12 81 LYS A CA 1
ATOM 648 C C . LYS A 1 81 ? -14.941 -12.407 3.576 1.00 94.12 81 LYS A C 1
ATOM 650 O O . LYS A 1 81 ? -15.137 -13.553 3.190 1.00 94.12 81 LYS A O 1
ATOM 655 N N . HIS A 1 82 ? -14.961 -11.368 2.744 1.00 92.00 82 HIS A N 1
ATOM 656 C CA . HIS A 1 82 ? -15.162 -11.531 1.306 1.00 92.00 82 HIS A CA 1
ATOM 657 C C . HIS A 1 82 ? -13.908 -12.048 0.586 1.00 92.00 82 HIS A C 1
ATOM 659 O O . HIS A 1 82 ? -14.038 -12.805 -0.371 1.00 92.00 82 HIS A O 1
ATOM 665 N N . TYR A 1 83 ? -12.714 -11.664 1.050 1.00 88.62 83 TYR A N 1
ATOM 666 C CA . TYR A 1 83 ? -11.456 -11.910 0.334 1.00 88.62 83 TYR A CA 1
ATOM 667 C C . TYR A 1 83 ? -10.513 -12.940 0.985 1.00 88.62 83 TYR A C 1
ATOM 669 O O . TYR A 1 83 ? -9.600 -13.402 0.310 1.00 88.62 83 TYR A O 1
ATOM 677 N N . LEU A 1 84 ? -10.696 -13.307 2.261 1.00 82.00 84 LEU A N 1
ATOM 678 C CA . LEU A 1 84 ? -9.767 -14.169 3.020 1.00 82.00 84 LEU A CA 1
ATOM 679 C C . LEU A 1 84 ? -10.291 -15.581 3.348 1.00 82.00 84 LEU A C 1
ATOM 681 O O . LEU A 1 84 ? -9.682 -16.220 4.194 1.00 82.00 84 LEU A O 1
ATOM 685 N N . VAL A 1 85 ? -11.386 -16.022 2.708 1.00 58.28 85 VAL A N 1
ATOM 686 C CA . VAL A 1 85 ? -12.059 -17.348 2.816 1.00 58.28 85 VAL A CA 1
ATOM 687 C C . VAL A 1 85 ? -11.570 -18.266 3.943 1.00 58.28 85 VAL A C 1
ATOM 689 O O . VAL A 1 85 ? -10.526 -18.934 3.773 1.00 58.28 85 VAL A O 1
#

Sequence (85 aa):
MKITAIFDYRDDQEAEKQPDPVIPAVNISEDQLDTYMDLIKLRREFLEAVFGSIESTYGTIDACLEQEFGLDAERRAKVQKHYLV